Protein AF-A0A963N1E4-F1 (afdb_monomer_lite)

pLDDT: mean 89.94, std 11.68, range [45.81, 98.75]

Sequence (172 aa):
LGLRGRAGVPPLGRPAWCRFIDARVAAHPQPLRGPSFSCAKVRPGSAEAMVCGDAALSALDRKLAATYAAARGKAAHERASMLQAEQRGWIKGRNDCWKSEDRRACVQDAYVRRIAELQARYRLVPGTGPVTYVCDGNPADEVVATYFQTDPPTLIARRGDGQSLMFLQPSG

Structure (mmCIF, N/CA/C/O backbone):
data_AF-A0A963N1E4-F1
#
_entry.id   AF-A0A963N1E4-F1
#
loop_
_atom_site.group_PDB
_atom_site.id
_atom_site.type_symbol
_atom_site.label_atom_id
_atom_site.label_alt_id
_atom_site.label_comp_id
_atom_site.label_asym_id
_atom_site.label_entity_id
_atom_site.label_seq_id
_atom_site.pdbx_PDB_ins_code
_atom_site.Cartn_x
_atom_site.Cartn_y
_atom_site.Cartn_z
_atom_site.occupancy
_atom_site.B_iso_or_equiv
_atom_site.auth_seq_id
_atom_site.auth_comp_id
_atom_site.auth_asym_id
_atom_site.auth_atom_id
_atom_site.pdbx_PDB_model_num
ATOM 1 N N . LEU A 1 1 ? 1.322 -28.988 -19.742 1.00 54.34 1 LEU A N 1
ATOM 2 C CA . LEU A 1 1 ? 0.111 -28.389 -20.359 1.00 54.34 1 LEU A CA 1
ATOM 3 C C . LEU A 1 1 ? -1.083 -29.349 -20.495 1.00 54.34 1 LEU A C 1
ATOM 5 O O . LEU A 1 1 ? -2.182 -28.847 -20.645 1.00 54.34 1 LEU A O 1
ATOM 9 N N . GLY A 1 2 ? -0.940 -30.685 -20.437 1.00 53.41 2 GLY A N 1
ATOM 10 C CA . GLY A 1 2 ? -2.116 -31.581 -20.357 1.00 53.41 2 GLY A CA 1
ATOM 11 C C . GLY A 1 2 ? -3.087 -31.520 -21.553 1.00 53.41 2 GLY A C 1
ATOM 12 O O . GLY A 1 2 ? -4.266 -31.810 -21.400 1.00 53.41 2 GLY A O 1
ATOM 13 N N . LEU A 1 3 ? -2.611 -31.108 -22.737 1.00 63.72 3 LEU A N 1
ATOM 14 C CA . LEU A 1 3 ? -3.448 -30.843 -23.922 1.00 63.72 3 LEU A CA 1
ATOM 15 C C . LEU A 1 3 ? -3.548 -32.024 -24.905 1.00 63.72 3 LEU A C 1
ATOM 17 O O . LEU A 1 3 ? -4.184 -31.887 -25.947 1.00 63.72 3 LEU A O 1
ATOM 21 N N . ARG A 1 4 ? -2.910 -33.168 -24.622 1.00 53.62 4 ARG A N 1
ATOM 22 C CA . ARG A 1 4 ? -2.941 -34.332 -25.525 1.00 53.62 4 ARG A CA 1
ATOM 23 C C . ARG A 1 4 ? -4.364 -34.899 -25.608 1.00 53.62 4 ARG A C 1
ATOM 25 O O . ARG A 1 4 ? -4.991 -35.119 -24.580 1.00 53.62 4 ARG A O 1
ATOM 32 N N . GLY A 1 5 ? -4.852 -35.124 -26.829 1.00 60.47 5 GLY A N 1
ATOM 33 C CA . GLY A 1 5 ? -6.144 -35.774 -27.092 1.00 60.47 5 GLY A CA 1
ATOM 34 C C . GLY A 1 5 ? -7.383 -34.878 -26.981 1.00 60.47 5 GLY A C 1
ATOM 35 O O . GLY A 1 5 ? -8.494 -35.377 -27.120 1.00 60.47 5 GLY A O 1
ATOM 36 N N . ARG A 1 6 ? -7.233 -33.567 -26.748 1.00 65.31 6 ARG A N 1
ATOM 37 C CA . ARG A 1 6 ? -8.377 -32.640 -26.743 1.00 65.31 6 ARG A CA 1
ATOM 38 C C . ARG A 1 6 ? -8.773 -32.258 -28.171 1.00 65.31 6 ARG A C 1
ATOM 40 O O . ARG A 1 6 ? -7.912 -31.959 -28.999 1.00 65.31 6 ARG A O 1
ATOM 47 N N . ALA A 1 7 ? -10.077 -32.225 -28.442 1.00 67.31 7 ALA A N 1
ATOM 48 C CA . ALA A 1 7 ? -10.610 -31.742 -29.711 1.00 67.31 7 ALA A CA 1
ATOM 49 C C . ALA A 1 7 ? -10.106 -30.313 -29.998 1.00 67.31 7 ALA A C 1
ATOM 51 O O . ALA A 1 7 ? -10.097 -29.457 -29.111 1.00 67.31 7 ALA A O 1
ATOM 52 N N . GLY A 1 8 ? -9.638 -30.072 -31.226 1.00 73.62 8 GLY A N 1
ATOM 53 C CA . GLY A 1 8 ? -9.115 -28.770 -31.659 1.00 73.62 8 GLY A CA 1
ATOM 54 C C . GLY A 1 8 ? -7.632 -28.508 -31.363 1.00 73.62 8 GLY A C 1
ATOM 55 O O . GLY A 1 8 ? -7.168 -27.400 -31.619 1.00 73.62 8 GLY A O 1
ATOM 56 N N . VAL A 1 9 ? -6.875 -29.488 -30.852 1.00 80.69 9 VAL A N 1
ATOM 57 C CA . VAL A 1 9 ? -5.420 -29.381 -30.629 1.00 80.69 9 VAL A CA 1
ATOM 58 C C . VAL A 1 9 ? -4.642 -30.003 -31.808 1.00 80.69 9 VAL A C 1
ATOM 60 O O . VAL A 1 9 ? -4.778 -31.204 -32.038 1.00 80.69 9 VAL A O 1
ATOM 63 N N . PRO A 1 10 ? -3.816 -29.242 -32.559 1.00 85.44 10 PRO A N 1
ATOM 64 C CA . PRO A 1 10 ? -3.046 -29.776 -33.686 1.00 85.44 10 PRO A CA 1
ATOM 65 C C . PRO A 1 10 ? -1.974 -30.809 -33.281 1.00 85.44 10 PRO A C 1
ATOM 67 O O . PRO A 1 10 ? -1.521 -30.805 -32.135 1.00 85.44 10 PRO A O 1
ATOM 70 N N . PRO A 1 11 ? -1.493 -31.656 -34.212 1.00 80.62 11 PRO A N 1
ATOM 71 C CA . PRO A 1 11 ? -0.387 -32.579 -33.954 1.00 80.62 11 PRO A CA 1
ATOM 72 C C . PRO A 1 11 ? 0.940 -31.853 -33.681 1.00 80.62 11 PRO A C 1
ATOM 74 O O . PRO A 1 11 ? 1.273 -30.886 -34.369 1.00 80.62 11 PRO A O 1
ATOM 77 N N . LEU A 1 12 ? 1.724 -32.366 -32.725 1.00 77.38 12 LEU A N 1
ATOM 78 C CA . LEU A 1 12 ? 3.071 -31.876 -32.398 1.00 77.38 12 LEU A CA 1
ATOM 79 C C . LEU A 1 12 ? 4.003 -31.910 -33.625 1.00 77.38 12 LEU A C 1
ATOM 81 O O . LEU A 1 12 ? 3.891 -32.788 -34.477 1.00 77.38 12 LEU A O 1
ATOM 85 N N . GLY A 1 13 ? 4.935 -30.954 -33.709 1.00 80.06 13 GLY A N 1
ATOM 86 C CA . GLY A 1 13 ? 5.948 -30.895 -34.776 1.00 80.06 13 GLY A CA 1
ATOM 87 C C . GLY A 1 13 ? 5.448 -30.376 -36.132 1.00 80.06 13 GLY A C 1
ATOM 88 O O . GLY A 1 13 ? 6.204 -30.363 -37.099 1.00 80.06 13 GLY A O 1
ATOM 89 N N . ARG A 1 14 ? 4.188 -29.932 -36.231 1.00 85.88 14 ARG A N 1
ATOM 90 C CA . ARG A 1 14 ? 3.626 -29.305 -37.440 1.00 85.88 14 ARG A CA 1
ATOM 91 C C . ARG A 1 14 ? 3.589 -27.774 -37.310 1.00 85.88 14 ARG A C 1
ATOM 93 O O . ARG A 1 14 ? 3.365 -27.276 -36.210 1.00 85.88 14 ARG A O 1
ATOM 100 N N . PRO A 1 15 ? 3.644 -27.004 -38.414 1.00 88.44 15 PRO A N 1
ATOM 101 C CA . PRO A 1 15 ? 3.469 -25.544 -38.371 1.00 88.44 15 PRO A CA 1
ATOM 102 C C . PRO A 1 15 ? 2.152 -25.086 -37.718 1.00 88.44 15 PRO A C 1
ATOM 104 O O . PRO A 1 15 ? 2.092 -24.036 -37.081 1.00 88.44 15 PRO A O 1
ATOM 107 N N . ALA A 1 16 ? 1.089 -25.892 -37.834 1.00 87.56 16 ALA A N 1
ATOM 108 C CA . ALA A 1 16 ? -0.192 -25.637 -37.174 1.00 87.56 16 ALA A CA 1
ATOM 109 C C . ALA A 1 16 ? -0.097 -25.678 -35.638 1.00 87.56 16 ALA A C 1
ATOM 111 O O . ALA A 1 16 ? -0.824 -24.945 -34.972 1.00 87.56 16 ALA A O 1
ATOM 112 N N . TRP A 1 17 ? 0.809 -26.489 -35.079 1.00 87.44 17 TRP A N 1
ATOM 113 C CA . TRP A 1 17 ? 1.073 -26.523 -33.642 1.00 87.44 17 TRP A CA 1
ATOM 114 C C . TRP A 1 17 ? 1.704 -25.221 -33.152 1.00 87.44 17 TRP A C 1
ATOM 116 O O . TRP A 1 17 ? 1.231 -24.666 -32.164 1.00 87.44 17 TRP A O 1
ATOM 126 N N . CYS A 1 18 ? 2.706 -24.695 -33.864 1.00 88.19 18 CYS A N 1
ATOM 127 C CA . CYS A 1 18 ? 3.337 -23.422 -33.502 1.00 88.19 18 CYS A CA 1
ATOM 128 C C . CYS A 1 18 ? 2.301 -22.293 -33.461 1.00 88.19 18 CYS A C 1
ATOM 130 O O . CYS A 1 18 ? 2.119 -21.677 -32.417 1.00 88.19 18 CYS A O 1
ATOM 132 N N . ARG A 1 19 ? 1.496 -22.141 -34.524 1.00 89.88 19 ARG A N 1
ATOM 133 C CA . ARG A 1 19 ? 0.418 -21.134 -34.571 1.00 89.88 19 ARG A CA 1
ATOM 134 C C . ARG A 1 19 ? -0.602 -21.285 -33.440 1.00 89.88 19 ARG A C 1
ATOM 136 O O . ARG A 1 19 ? -1.102 -20.296 -32.914 1.00 89.88 19 ARG A O 1
ATOM 143 N N . PHE A 1 20 ? -0.929 -22.520 -33.065 1.00 86.62 20 PHE A N 1
ATOM 144 C CA . PHE A 1 20 ? -1.861 -22.811 -31.977 1.00 86.62 20 PHE A CA 1
ATOM 145 C C . PHE A 1 20 ? -1.312 -22.424 -30.594 1.00 86.62 20 PHE A C 1
ATOM 147 O O . PHE A 1 20 ? -2.086 -22.006 -29.725 1.00 86.62 20 PHE A O 1
ATOM 154 N N . ILE A 1 21 ? 0.002 -22.561 -30.388 1.00 85.88 21 ILE A N 1
ATOM 155 C CA . ILE A 1 21 ? 0.696 -22.083 -29.188 1.00 85.88 21 ILE A CA 1
ATOM 156 C C . ILE A 1 21 ? 0.805 -20.558 -29.213 1.00 85.88 21 ILE A C 1
ATOM 158 O O . ILE A 1 21 ? 0.423 -19.930 -28.229 1.00 85.88 21 ILE A O 1
ATOM 162 N N . ASP A 1 22 ? 1.210 -19.961 -30.333 1.00 85.75 22 ASP A N 1
ATOM 163 C CA . ASP A 1 22 ? 1.345 -18.507 -30.481 1.00 85.75 22 ASP A CA 1
ATOM 164 C C . ASP A 1 22 ? 0.021 -17.786 -30.210 1.00 85.75 22 ASP A C 1
ATOM 166 O O . ASP A 1 22 ? -0.020 -16.829 -29.442 1.00 85.75 22 ASP A O 1
ATOM 170 N N . ALA A 1 23 ? -1.092 -18.300 -30.747 1.00 84.69 23 ALA A N 1
ATOM 171 C CA . ALA A 1 23 ? -2.426 -17.765 -30.483 1.00 84.69 23 ALA A CA 1
ATOM 172 C C . ALA A 1 23 ? -2.805 -17.836 -28.994 1.00 84.69 23 ALA A C 1
ATOM 174 O O . ALA A 1 23 ? -3.456 -16.933 -28.475 1.00 84.69 23 ALA A O 1
ATOM 175 N N . ARG A 1 24 ? -2.380 -18.887 -28.278 1.00 82.81 24 ARG A N 1
ATOM 176 C CA . ARG A 1 24 ? -2.612 -19.006 -26.830 1.00 82.81 24 ARG A CA 1
ATOM 177 C C . ARG A 1 24 ? -1.745 -18.050 -26.035 1.00 82.81 24 ARG A C 1
ATOM 179 O O . ARG A 1 24 ? -2.266 -17.420 -25.124 1.00 82.81 24 ARG A O 1
ATOM 186 N N . VAL A 1 25 ? -0.466 -17.929 -26.380 1.00 80.19 25 VAL A N 1
ATOM 187 C CA . VAL A 1 25 ? 0.462 -16.987 -25.740 1.00 80.19 25 VAL A CA 1
ATOM 188 C C . VAL A 1 25 ? -0.002 -15.545 -25.963 1.00 80.19 25 VAL A C 1
ATOM 190 O O . VAL A 1 25 ? -0.003 -14.763 -25.020 1.00 80.19 25 VAL A O 1
ATOM 193 N N . ALA A 1 26 ? -0.473 -15.205 -27.165 1.00 75.25 26 ALA A N 1
ATOM 194 C CA . ALA A 1 26 ? -1.023 -13.889 -27.486 1.00 75.25 26 ALA A CA 1
ATOM 195 C C . ALA A 1 26 ? -2.362 -13.602 -26.783 1.00 75.25 26 ALA A C 1
ATOM 197 O O . ALA A 1 26 ? -2.632 -12.460 -26.421 1.00 75.25 26 ALA A O 1
ATOM 198 N N . ALA A 1 27 ? -3.190 -14.629 -26.563 1.00 69.50 27 ALA A N 1
ATOM 199 C CA . ALA A 1 27 ? -4.447 -14.508 -25.825 1.00 69.50 27 ALA A CA 1
ATOM 200 C C . ALA A 1 27 ? -4.256 -14.390 -24.302 1.00 69.50 27 ALA A C 1
ATOM 202 O O . ALA A 1 27 ? -5.215 -14.087 -23.593 1.00 69.50 27 ALA A O 1
ATOM 203 N N . HIS A 1 28 ? -3.047 -14.628 -23.780 1.00 62.47 28 HIS A N 1
ATOM 204 C CA . HIS A 1 28 ? -2.745 -14.319 -22.386 1.00 62.47 28 HIS A CA 1
ATOM 205 C C . HIS A 1 28 ? -2.445 -12.821 -22.289 1.00 62.47 28 HIS A C 1
ATOM 207 O O . HIS A 1 28 ? -1.506 -12.358 -22.944 1.00 62.47 28 HIS A O 1
ATOM 213 N N . PRO A 1 29 ? -3.207 -12.043 -21.496 1.00 54.97 29 PRO A N 1
ATOM 214 C CA . PRO A 1 29 ? -2.915 -10.633 -21.314 1.00 54.97 29 PRO A CA 1
ATOM 215 C C . PRO A 1 29 ? -1.484 -10.506 -20.808 1.00 54.97 29 PRO A C 1
ATOM 217 O O . PRO A 1 29 ? -1.138 -11.027 -19.745 1.00 54.97 29 PRO A O 1
ATOM 220 N N . GLN A 1 30 ? -0.635 -9.851 -21.600 1.00 55.28 30 GLN A N 1
ATOM 221 C CA . GLN A 1 30 ? 0.715 -9.580 -21.146 1.00 55.28 30 GLN A CA 1
ATOM 222 C C . GLN A 1 30 ? 0.615 -8.720 -19.889 1.00 55.28 30 GLN A C 1
ATOM 224 O O . GLN A 1 30 ? -0.138 -7.739 -19.887 1.00 55.28 30 GLN A O 1
ATOM 229 N N . PRO A 1 31 ? 1.340 -9.067 -18.815 1.00 57.62 31 PRO A N 1
ATOM 230 C CA . PRO A 1 31 ? 1.368 -8.221 -17.640 1.00 57.62 31 PRO A CA 1
ATOM 231 C C . PRO A 1 31 ? 1.787 -6.820 -18.081 1.00 57.62 31 PRO A C 1
ATOM 233 O O . PRO A 1 31 ? 2.742 -6.669 -18.848 1.00 57.62 31 PRO A O 1
ATOM 236 N N . LEU A 1 32 ? 1.051 -5.803 -17.619 1.00 62.44 32 LEU A N 1
ATOM 237 C CA . LEU A 1 32 ? 1.435 -4.404 -17.790 1.00 62.44 32 LEU A CA 1
ATOM 238 C C . LEU A 1 32 ? 2.928 -4.285 -17.460 1.00 62.44 32 LEU A C 1
ATOM 240 O O . LEU A 1 32 ? 3.353 -4.596 -16.344 1.00 62.44 32 LEU A O 1
ATOM 244 N N . ARG A 1 33 ? 3.726 -3.905 -18.462 1.00 74.06 33 ARG A N 1
ATOM 245 C CA . ARG A 1 33 ? 5.193 -4.013 -18.418 1.00 74.06 33 ARG A CA 1
ATOM 246 C C . ARG A 1 33 ? 5.869 -2.950 -17.541 1.00 74.06 33 ARG A C 1
ATOM 248 O O . ARG A 1 33 ? 7.088 -2.890 -17.516 1.00 74.06 33 ARG A O 1
ATOM 255 N N . GLY A 1 34 ? 5.101 -2.130 -16.822 1.00 89.50 34 GLY A N 1
ATOM 256 C CA . GLY A 1 34 ? 5.627 -1.058 -15.980 1.00 89.50 34 GLY A CA 1
ATOM 257 C C . GLY A 1 34 ? 4.667 -0.627 -14.867 1.00 89.50 34 GLY A C 1
ATOM 258 O O . GLY A 1 34 ? 3.566 -1.181 -14.747 1.00 89.50 34 GLY A O 1
ATOM 259 N N . PRO A 1 35 ? 5.084 0.330 -14.030 1.00 96.50 35 PRO A N 1
ATOM 260 C CA . PRO A 1 35 ? 4.296 0.833 -12.913 1.00 96.50 35 PRO A CA 1
ATOM 261 C C . PRO A 1 35 ? 3.084 1.654 -13.383 1.00 96.50 35 PRO A C 1
ATOM 263 O O . PRO A 1 35 ? 2.831 1.816 -14.574 1.00 96.50 35 PRO A O 1
ATOM 266 N N . SER A 1 36 ? 2.308 2.176 -12.437 1.00 96.25 36 SER A N 1
ATOM 267 C CA . SER A 1 36 ? 1.180 3.085 -12.681 1.00 96.25 36 SER A CA 1
ATOM 268 C C . SER A 1 36 ? 1.597 4.485 -13.165 1.00 96.25 36 SER A C 1
ATOM 270 O O . SER A 1 36 ? 0.737 5.293 -13.511 1.00 96.25 36 SER A O 1
ATOM 272 N N . PHE A 1 37 ? 2.901 4.776 -13.216 1.00 94.56 37 PHE A N 1
ATOM 273 C CA . PHE A 1 37 ? 3.475 6.034 -13.693 1.00 94.56 37 PHE A CA 1
ATOM 274 C C . PHE A 1 37 ? 4.395 5.827 -14.910 1.00 94.56 37 PHE A C 1
ATOM 276 O O . PHE A 1 37 ? 4.815 4.716 -15.225 1.00 94.56 37 PHE A O 1
ATOM 283 N N . SER A 1 38 ? 4.727 6.919 -15.608 1.00 94.44 38 SER A N 1
ATOM 284 C CA . SER A 1 38 ? 5.596 6.873 -16.790 1.00 94.44 38 SER A CA 1
ATOM 285 C C . SER A 1 38 ? 7.074 6.727 -16.427 1.00 94.44 38 SER A C 1
ATOM 287 O O . SER A 1 38 ? 7.6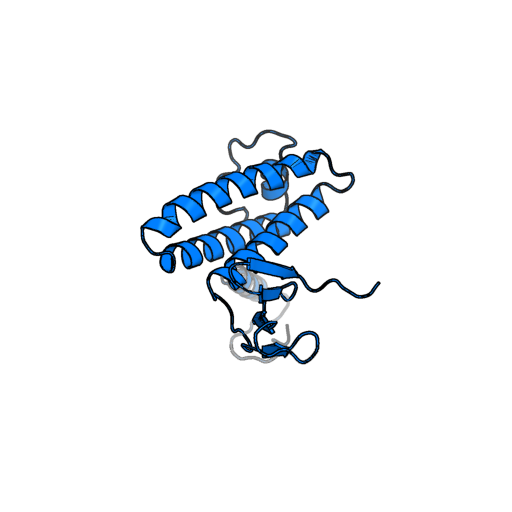37 7.556 -15.713 1.00 94.44 38 SER A O 1
ATOM 289 N N . CYS A 1 39 ? 7.727 5.725 -17.016 1.00 95.19 39 CYS A N 1
ATOM 290 C CA . CYS A 1 39 ? 9.165 5.495 -16.877 1.00 95.19 39 CYS A CA 1
ATOM 291 C C . CYS A 1 39 ? 10.038 6.375 -17.788 1.00 95.19 39 CYS A C 1
ATOM 293 O O . CYS A 1 39 ? 11.259 6.316 -17.699 1.00 95.19 39 CYS A O 1
ATOM 295 N N . ALA A 1 40 ? 9.452 7.204 -18.659 1.00 92.06 40 ALA A N 1
ATOM 296 C CA . ALA A 1 40 ? 10.195 7.905 -19.712 1.00 92.06 40 ALA A CA 1
ATOM 297 C C . ALA A 1 40 ? 11.219 8.941 -19.206 1.00 92.06 40 ALA A C 1
ATOM 299 O O . ALA A 1 40 ? 12.154 9.274 -19.929 1.00 92.06 40 ALA A O 1
ATOM 300 N N . LYS A 1 41 ? 11.034 9.491 -17.997 1.00 89.50 41 LYS A N 1
ATOM 301 C CA . LYS A 1 41 ? 11.870 10.581 -17.450 1.00 89.50 41 LYS A CA 1
ATOM 302 C C . LYS A 1 41 ? 12.241 10.373 -15.978 1.00 89.50 41 LYS A C 1
ATOM 304 O O . LYS A 1 41 ? 12.409 11.337 -15.234 1.00 89.50 41 LYS A O 1
ATOM 309 N N . VAL A 1 42 ? 12.335 9.119 -15.535 1.00 94.62 42 VAL A N 1
ATOM 310 C CA . VAL A 1 42 ? 12.768 8.816 -14.164 1.00 94.62 42 VAL A CA 1
ATOM 311 C C . VAL A 1 42 ? 14.253 9.127 -13.995 1.00 94.62 42 VAL A C 1
ATOM 313 O O . VAL A 1 42 ? 15.066 8.847 -14.875 1.00 94.62 42 VAL A O 1
ATOM 316 N N . ARG A 1 43 ? 14.625 9.713 -12.854 1.00 93.88 43 ARG A N 1
ATOM 317 C CA . ARG A 1 43 ? 16.029 10.012 -12.548 1.00 93.88 43 ARG A CA 1
ATOM 318 C C . ARG A 1 43 ? 16.800 8.695 -12.357 1.00 93.88 43 ARG A C 1
ATOM 320 O O . ARG A 1 43 ? 16.363 7.883 -11.539 1.00 93.88 43 ARG A O 1
ATOM 327 N N . PRO A 1 44 ? 17.946 8.473 -13.024 1.00 92.69 44 PRO A N 1
ATOM 328 C CA . PRO A 1 44 ? 18.773 7.293 -12.781 1.00 92.69 44 PRO A CA 1
ATOM 329 C C . PRO A 1 44 ? 19.139 7.141 -11.298 1.00 92.69 44 PRO A C 1
ATOM 331 O O . PRO A 1 44 ? 19.418 8.128 -10.618 1.00 92.69 44 PRO A O 1
ATOM 334 N N . GLY A 1 45 ? 19.098 5.907 -10.790 1.00 89.94 45 GLY A N 1
ATOM 335 C CA . GLY A 1 45 ? 19.389 5.596 -9.384 1.00 89.94 45 GLY A CA 1
ATOM 336 C C . GLY A 1 45 ? 18.292 5.972 -8.376 1.00 89.94 45 GLY A C 1
ATOM 337 O O . GLY A 1 45 ? 18.474 5.740 -7.184 1.00 89.94 45 GLY A O 1
ATOM 338 N N . SER A 1 46 ? 17.161 6.532 -8.822 1.00 96.12 46 SER A N 1
ATOM 339 C CA . SER A 1 46 ? 15.992 6.782 -7.965 1.00 96.12 46 SER A CA 1
ATOM 340 C C . SER A 1 46 ? 15.210 5.502 -7.645 1.00 96.12 46 SER A C 1
ATOM 342 O O . SER A 1 46 ? 15.326 4.492 -8.346 1.00 96.12 46 SER A O 1
ATOM 344 N N . ALA A 1 47 ? 14.357 5.561 -6.617 1.00 97.12 47 ALA A N 1
ATOM 345 C CA . ALA A 1 47 ? 13.407 4.489 -6.326 1.00 97.12 47 ALA A CA 1
ATOM 346 C C . ALA A 1 47 ? 12.446 4.259 -7.507 1.00 97.12 47 ALA A C 1
ATOM 348 O O . ALA A 1 47 ? 12.124 3.121 -7.828 1.00 97.12 47 ALA A O 1
ATOM 349 N N . GLU A 1 48 ? 12.033 5.314 -8.211 1.00 97.38 48 GLU A N 1
ATOM 350 C CA . GLU A 1 48 ? 11.194 5.221 -9.406 1.00 97.38 48 GLU A CA 1
ATOM 351 C C . GLU A 1 48 ? 11.897 4.483 -10.552 1.00 97.38 48 GLU A C 1
ATOM 353 O O . GLU A 1 48 ? 11.280 3.643 -11.205 1.00 97.38 48 GLU A O 1
ATOM 358 N N . ALA A 1 49 ? 13.192 4.739 -10.773 1.00 96.69 49 ALA A N 1
ATOM 359 C CA . ALA A 1 49 ? 13.979 4.003 -11.763 1.00 96.69 49 ALA A CA 1
ATOM 360 C C . ALA A 1 49 ? 14.090 2.513 -11.412 1.00 96.69 49 ALA A C 1
ATOM 362 O O . ALA A 1 49 ? 13.963 1.666 -12.295 1.00 96.69 49 ALA A O 1
ATOM 363 N N . MET A 1 50 ? 14.256 2.190 -10.126 1.00 96.50 50 MET A N 1
ATOM 364 C CA . MET A 1 50 ? 14.240 0.806 -9.651 1.00 96.50 50 MET A CA 1
ATOM 365 C C . MET A 1 50 ? 12.885 0.139 -9.901 1.00 96.50 50 MET A C 1
ATOM 367 O O . MET A 1 50 ? 12.838 -0.960 -10.441 1.00 96.50 50 MET A O 1
ATOM 371 N N . VAL A 1 51 ? 11.785 0.820 -9.573 1.00 97.62 51 VAL A N 1
ATOM 372 C CA . VAL A 1 51 ? 10.425 0.316 -9.810 1.00 97.62 51 VAL A CA 1
ATOM 373 C C . VAL A 1 51 ? 10.189 0.060 -11.302 1.00 97.62 51 VAL A C 1
ATOM 375 O O . VAL A 1 51 ? 9.629 -0.972 -11.657 1.00 97.62 51 VAL A O 1
ATOM 378 N N . CYS A 1 52 ? 10.655 0.953 -12.178 1.00 96.44 52 CYS A N 1
ATOM 379 C CA . CYS A 1 52 ? 10.573 0.791 -13.631 1.00 96.44 52 CYS A CA 1
ATOM 380 C C . CYS A 1 52 ? 11.364 -0.408 -14.171 1.00 96.44 52 CYS A C 1
ATOM 382 O O . CYS A 1 52 ? 10.936 -1.027 -15.142 1.00 96.44 52 CYS A O 1
ATOM 384 N N . GLY A 1 53 ? 12.511 -0.728 -13.567 1.00 95.00 53 GLY A N 1
ATOM 385 C CA . GLY A 1 53 ? 13.363 -1.851 -13.973 1.00 95.00 53 GLY A CA 1
ATOM 386 C C . GLY A 1 53 ? 12.944 -3.206 -13.397 1.00 95.00 53 GLY A C 1
ATOM 387 O O . GLY A 1 53 ? 13.566 -4.219 -13.709 1.00 95.00 53 GLY A O 1
ATOM 388 N N . ASP A 1 54 ? 11.914 -3.239 -12.553 1.00 96.31 54 ASP A N 1
ATOM 389 C CA . ASP A 1 54 ? 11.567 -4.395 -11.738 1.00 96.31 54 ASP A CA 1
ATOM 390 C C . ASP A 1 54 ? 10.086 -4.752 -11.859 1.00 96.31 54 ASP A C 1
ATOM 392 O O . ASP A 1 54 ? 9.202 -4.017 -11.412 1.00 96.31 54 ASP A O 1
ATOM 396 N N . ALA A 1 55 ? 9.805 -5.923 -12.432 1.00 95.69 55 ALA A N 1
ATOM 397 C CA . ALA A 1 55 ? 8.438 -6.375 -12.667 1.00 95.69 55 ALA A CA 1
ATOM 398 C C . ALA A 1 55 ? 7.627 -6.567 -11.371 1.00 95.69 55 ALA A C 1
ATOM 400 O O . ALA A 1 55 ? 6.423 -6.291 -11.363 1.00 95.69 55 ALA A O 1
ATOM 401 N N . ALA A 1 56 ? 8.262 -7.009 -10.281 1.00 96.38 56 ALA A N 1
ATOM 402 C CA . ALA A 1 56 ? 7.596 -7.230 -9.001 1.00 96.38 56 ALA A CA 1
ATOM 403 C C . ALA A 1 56 ? 7.269 -5.896 -8.316 1.00 96.38 56 ALA A C 1
ATOM 405 O O . ALA A 1 56 ? 6.131 -5.679 -7.894 1.00 96.38 56 ALA A O 1
ATOM 406 N N . LEU A 1 57 ? 8.223 -4.960 -8.284 1.00 97.94 57 LEU A N 1
ATOM 407 C CA . LEU A 1 57 ? 7.982 -3.616 -7.743 1.00 97.94 57 LEU A CA 1
ATOM 408 C C . LEU A 1 57 ? 6.977 -2.829 -8.593 1.00 97.94 57 LEU A C 1
ATOM 410 O O . LEU A 1 57 ? 6.112 -2.148 -8.048 1.00 97.94 57 LEU A O 1
ATOM 414 N N . SER A 1 58 ? 7.024 -2.969 -9.920 1.00 98.00 58 SER A N 1
ATOM 415 C CA . SER A 1 58 ? 6.012 -2.414 -10.825 1.00 98.00 58 SER A CA 1
ATOM 416 C C . SER A 1 58 ? 4.611 -2.955 -10.529 1.00 98.00 58 SER A C 1
ATOM 418 O O . SER A 1 58 ? 3.633 -2.207 -10.560 1.00 98.00 58 SER A O 1
ATOM 420 N N . ALA A 1 59 ? 4.486 -4.251 -10.226 1.00 97.12 59 ALA A N 1
ATOM 421 C CA . ALA A 1 59 ? 3.206 -4.843 -9.849 1.00 97.12 59 ALA A CA 1
ATOM 422 C C . ALA A 1 59 ? 2.691 -4.304 -8.506 1.00 97.12 59 ALA A C 1
ATOM 424 O O . ALA A 1 59 ? 1.500 -4.001 -8.391 1.00 97.12 59 ALA A O 1
ATOM 425 N N . LEU A 1 60 ? 3.578 -4.131 -7.522 1.00 98.44 60 LEU A N 1
ATOM 426 C CA . LEU A 1 60 ? 3.249 -3.507 -6.240 1.00 98.44 60 LEU A CA 1
ATOM 427 C C . LEU A 1 60 ? 2.804 -2.053 -6.405 1.00 98.44 60 LEU A C 1
ATOM 429 O O . LEU A 1 60 ? 1.808 -1.657 -5.803 1.00 98.44 60 LEU A O 1
ATOM 433 N N . ASP A 1 61 ? 3.467 -1.283 -7.265 1.00 98.56 61 ASP A N 1
ATOM 434 C CA . ASP A 1 61 ? 3.072 0.094 -7.563 1.00 98.56 61 ASP A CA 1
ATOM 435 C C . ASP A 1 61 ? 1.654 0.167 -8.147 1.00 98.56 61 ASP A C 1
ATOM 437 O O . ASP A 1 61 ? 0.808 0.909 -7.644 1.00 98.56 61 ASP A O 1
ATOM 441 N N . ARG A 1 62 ? 1.331 -0.689 -9.125 1.00 98.19 62 ARG A N 1
ATOM 442 C CA . ARG A 1 62 ? -0.036 -0.775 -9.668 1.00 98.19 62 ARG A CA 1
ATOM 443 C C . ARG A 1 62 ? -1.058 -1.203 -8.615 1.00 98.19 62 ARG A C 1
ATOM 445 O O . ARG A 1 62 ? -2.157 -0.648 -8.570 1.00 98.19 62 ARG A O 1
ATOM 452 N N . LYS A 1 63 ? -0.710 -2.168 -7.755 1.00 98.25 63 LYS A N 1
ATOM 453 C CA . LYS A 1 63 ? -1.577 -2.605 -6.648 1.00 98.25 63 LYS A CA 1
ATOM 454 C C . LYS A 1 63 ? -1.836 -1.457 -5.673 1.00 98.25 63 LYS A C 1
ATOM 456 O O . LYS A 1 63 ? -2.978 -1.261 -5.253 1.00 98.25 63 LYS A O 1
ATOM 461 N N . LEU A 1 64 ? -0.812 -0.671 -5.345 1.00 98.69 64 LEU A N 1
ATOM 462 C CA . LEU A 1 64 ? -0.958 0.504 -4.495 1.00 98.69 64 LEU A CA 1
ATOM 463 C C . LEU A 1 64 ? -1.825 1.575 -5.159 1.00 98.69 64 LEU A C 1
ATOM 465 O O . LEU A 1 64 ? -2.701 2.116 -4.491 1.00 98.69 64 LEU A O 1
ATOM 469 N N . ALA A 1 65 ? -1.651 1.843 -6.454 1.00 98.38 65 ALA A N 1
ATOM 470 C CA . ALA A 1 65 ? -2.485 2.799 -7.181 1.00 98.38 65 ALA A CA 1
ATOM 471 C C . ALA A 1 65 ? -3.976 2.417 -7.131 1.00 98.38 65 ALA A C 1
ATOM 473 O O . ALA A 1 65 ? -4.819 3.251 -6.795 1.00 98.38 65 ALA A O 1
ATOM 474 N N . ALA A 1 66 ? -4.300 1.141 -7.370 1.00 98.06 66 ALA A N 1
ATOM 475 C CA . ALA A 1 66 ? -5.668 0.630 -7.257 1.00 98.06 66 ALA A CA 1
ATOM 476 C C . ALA A 1 66 ? -6.211 0.723 -5.816 1.00 98.06 66 ALA A C 1
ATOM 478 O O . ALA A 1 66 ? -7.332 1.182 -5.596 1.00 98.06 66 ALA A O 1
ATOM 479 N N . THR A 1 67 ? -5.397 0.347 -4.824 1.00 98.31 67 THR A N 1
ATOM 480 C CA . THR A 1 67 ? -5.763 0.422 -3.397 1.00 98.31 67 THR A CA 1
ATOM 481 C C . THR A 1 67 ? -6.021 1.866 -2.962 1.00 98.31 67 THR A C 1
ATOM 483 O O . THR A 1 67 ? -6.996 2.149 -2.268 1.00 98.31 67 THR A O 1
ATOM 486 N N . TYR A 1 68 ? -5.182 2.800 -3.408 1.00 97.75 68 TYR A N 1
ATOM 487 C CA . TYR A 1 68 ? -5.318 4.224 -3.131 1.00 97.75 68 TYR A CA 1
ATOM 488 C C . TYR A 1 68 ? -6.583 4.815 -3.767 1.00 97.75 68 TYR A C 1
ATOM 490 O O . TYR A 1 68 ? -7.291 5.584 -3.117 1.00 97.75 68 TYR A O 1
ATOM 498 N N . ALA A 1 69 ? -6.919 4.421 -4.999 1.00 96.44 69 ALA A N 1
ATOM 499 C CA . ALA A 1 69 ? -8.169 4.821 -5.643 1.00 96.44 69 ALA A CA 1
ATOM 500 C C . ALA A 1 69 ? -9.401 4.333 -4.857 1.00 96.44 69 ALA A C 1
ATOM 502 O O . ALA A 1 69 ? -10.314 5.117 -4.597 1.00 96.44 69 ALA A O 1
ATOM 503 N N . ALA A 1 70 ? -9.395 3.077 -4.397 1.00 96.44 70 ALA A N 1
ATOM 504 C CA . ALA A 1 70 ? -10.465 2.534 -3.560 1.00 96.44 70 ALA A CA 1
ATOM 505 C C . ALA A 1 70 ? -10.571 3.252 -2.200 1.00 96.44 70 ALA A C 1
ATOM 507 O O . ALA A 1 70 ? -11.673 3.568 -1.749 1.00 96.44 70 ALA A O 1
ATOM 508 N N . ALA A 1 71 ? -9.435 3.573 -1.568 1.00 95.81 71 ALA A N 1
ATOM 509 C CA . ALA A 1 71 ? -9.396 4.354 -0.331 1.00 95.81 71 ALA A CA 1
ATOM 510 C C . ALA A 1 71 ? -9.987 5.760 -0.524 1.00 95.81 71 ALA A C 1
ATOM 512 O O . ALA A 1 71 ? -10.811 6.194 0.280 1.00 95.81 71 ALA A O 1
ATOM 513 N N . ARG A 1 72 ? -9.646 6.447 -1.626 1.00 94.00 72 ARG A N 1
ATOM 514 C CA . ARG A 1 72 ? -10.239 7.748 -1.979 1.00 94.00 72 ARG A CA 1
ATOM 515 C C . ARG A 1 72 ? -11.750 7.668 -2.168 1.00 94.00 72 ARG A C 1
ATOM 517 O O . ARG A 1 72 ? -12.440 8.559 -1.695 1.00 94.00 72 ARG A O 1
ATOM 524 N N . GLY A 1 73 ? -12.258 6.608 -2.799 1.00 92.25 73 GLY A N 1
ATOM 525 C CA . GLY A 1 73 ? -13.701 6.402 -2.977 1.00 92.25 73 GLY A CA 1
ATOM 526 C C . GLY A 1 73 ? -14.474 6.239 -1.661 1.00 92.25 73 GLY A C 1
ATOM 527 O O . GLY A 1 73 ? -15.663 6.533 -1.613 1.00 92.25 73 GLY A O 1
ATOM 528 N N . LYS A 1 74 ? -13.803 5.811 -0.584 1.00 91.00 74 LYS A N 1
ATOM 529 C CA . LYS A 1 74 ? -14.382 5.716 0.767 1.00 91.00 74 LYS A CA 1
ATOM 530 C C . LYS A 1 74 ? -14.125 6.939 1.648 1.00 91.00 74 LYS A C 1
ATOM 532 O O . LYS A 1 74 ? -14.744 7.066 2.704 1.00 91.00 74 LYS A O 1
ATOM 537 N N . ALA A 1 75 ? -13.189 7.807 1.276 1.00 85.12 75 ALA A N 1
ATOM 538 C CA . ALA A 1 75 ? -12.861 8.988 2.058 1.00 85.12 75 ALA A CA 1
ATOM 539 C C . ALA A 1 75 ? -13.942 10.062 1.857 1.00 85.12 75 ALA A C 1
ATOM 541 O O . ALA A 1 75 ? -14.114 10.572 0.753 1.00 85.12 75 ALA A O 1
ATOM 542 N N . ALA A 1 76 ? -14.644 10.440 2.930 1.00 78.75 76 ALA A N 1
ATOM 543 C CA . ALA A 1 76 ? -15.480 11.643 2.929 1.00 78.75 76 ALA A CA 1
ATOM 544 C C . ALA A 1 76 ? -14.638 12.892 2.590 1.00 78.75 76 ALA A C 1
ATOM 546 O O . ALA A 1 76 ? -13.415 12.880 2.751 1.00 78.75 76 ALA A O 1
ATOM 547 N N . HIS A 1 77 ? -15.287 13.973 2.146 1.00 67.12 77 HIS A N 1
ATOM 548 C CA . HIS A 1 77 ? -14.638 15.133 1.515 1.00 67.12 77 HIS A CA 1
ATOM 549 C C . HIS A 1 77 ? -13.443 15.709 2.310 1.00 67.12 77 HIS A C 1
ATOM 551 O O . HIS A 1 77 ? -12.394 15.983 1.729 1.00 67.12 77 HIS A O 1
ATOM 557 N N . GLU A 1 78 ? -13.543 15.806 3.640 1.00 61.09 78 GLU A N 1
ATOM 558 C CA . GLU A 1 78 ? -12.454 16.295 4.507 1.00 61.09 78 GLU A CA 1
ATOM 559 C C . GLU A 1 78 ? -11.288 15.305 4.656 1.00 61.09 78 GLU A C 1
ATOM 561 O O . GLU A 1 78 ? -10.132 15.699 4.786 1.00 61.09 78 GLU A O 1
ATOM 566 N N . ARG A 1 79 ? -11.556 13.997 4.581 1.00 78.38 79 ARG A N 1
ATOM 567 C CA . ARG A 1 79 ? -10.522 12.956 4.699 1.00 78.38 79 ARG A CA 1
ATOM 568 C C . ARG A 1 79 ? -9.761 12.734 3.392 1.00 78.38 79 ARG A C 1
ATOM 570 O O . ARG A 1 79 ? -8.653 12.202 3.416 1.00 78.38 79 ARG A O 1
ATOM 577 N N . ALA A 1 80 ? -10.314 13.158 2.255 1.00 83.31 80 ALA A N 1
ATOM 578 C CA . ALA A 1 80 ? -9.678 12.997 0.949 1.00 83.31 80 ALA A CA 1
ATOM 579 C C . ALA A 1 80 ? -8.410 13.860 0.790 1.00 83.31 80 ALA A C 1
ATOM 581 O O . ALA A 1 80 ? -7.411 13.392 0.235 1.00 83.31 80 ALA A O 1
ATOM 582 N N . SER A 1 81 ? -8.422 15.097 1.303 1.00 88.38 81 SER A N 1
ATOM 583 C CA . SER A 1 81 ? -7.261 16.000 1.269 1.00 88.38 81 SER A CA 1
ATOM 584 C C . SER A 1 81 ? -6.121 15.480 2.152 1.00 88.38 81 SER A C 1
ATOM 586 O O . SER A 1 81 ? -4.966 15.436 1.715 1.00 88.38 81 SER A O 1
ATOM 588 N N . MET A 1 82 ? -6.460 14.997 3.350 1.00 91.62 82 MET A N 1
ATOM 589 C CA . MET A 1 82 ? -5.528 14.364 4.281 1.00 91.62 82 MET A CA 1
ATOM 590 C C . MET A 1 82 ? -4.901 13.104 3.673 1.00 91.62 82 MET A C 1
ATOM 592 O O . MET A 1 82 ? -3.678 13.006 3.612 1.00 91.62 82 MET A O 1
ATOM 596 N N . LEU A 1 83 ? -5.705 12.204 3.096 1.00 94.75 83 LEU A N 1
ATOM 597 C CA . LEU A 1 83 ? -5.211 11.006 2.408 1.00 94.75 83 LEU A CA 1
ATOM 598 C C . LEU A 1 83 ? -4.238 11.348 1.266 1.00 94.75 83 LEU A C 1
ATOM 600 O O . LEU A 1 83 ? -3.245 10.653 1.044 1.00 94.75 83 LEU A O 1
ATOM 604 N N . GLN A 1 84 ? -4.493 12.424 0.520 1.00 94.06 84 GLN A N 1
ATOM 605 C CA . GLN A 1 84 ? -3.568 12.884 -0.514 1.00 94.06 84 GLN A CA 1
ATOM 606 C C . GLN A 1 84 ? -2.256 13.417 0.073 1.00 94.06 84 GLN A C 1
ATOM 608 O O . GLN A 1 84 ? -1.190 13.138 -0.478 1.00 94.06 84 GLN A O 1
ATOM 613 N N . ALA A 1 85 ? -2.311 14.161 1.179 1.00 95.31 85 ALA A N 1
ATOM 614 C CA . ALA A 1 85 ? -1.117 14.630 1.875 1.00 95.31 85 ALA A CA 1
ATOM 615 C C . ALA A 1 85 ? -0.280 13.466 2.424 1.00 95.31 85 ALA A C 1
ATOM 617 O O . ALA A 1 85 ? 0.924 13.414 2.165 1.00 95.31 85 ALA A O 1
ATOM 618 N N . GLU A 1 86 ? -0.920 12.497 3.076 1.00 96.00 86 GLU A N 1
ATOM 619 C CA . GLU A 1 86 ? -0.286 11.269 3.559 1.00 96.00 86 GLU A CA 1
ATOM 620 C C . GLU A 1 86 ? 0.364 10.484 2.419 1.00 96.00 86 GLU A C 1
ATOM 622 O O . GLU A 1 86 ? 1.497 10.032 2.550 1.00 96.00 86 GLU A O 1
ATOM 627 N N . GLN A 1 87 ? -0.310 10.361 1.270 1.00 97.69 87 GLN A N 1
ATOM 628 C CA . GLN A 1 87 ? 0.248 9.646 0.123 1.00 97.69 87 GLN A CA 1
ATOM 629 C C . GLN A 1 87 ? 1.500 10.333 -0.432 1.00 97.69 87 GLN A C 1
ATOM 631 O O . GLN A 1 87 ? 2.469 9.655 -0.768 1.00 97.69 87 GLN A O 1
ATOM 636 N N . ARG A 1 88 ? 1.524 11.673 -0.484 1.00 97.50 88 ARG A N 1
ATOM 637 C CA . ARG A 1 88 ? 2.741 12.421 -0.846 1.00 97.50 88 ARG A CA 1
ATOM 638 C C . ARG A 1 88 ? 3.858 12.207 0.175 1.00 97.50 88 ARG A C 1
ATOM 640 O O . ARG A 1 88 ? 5.011 12.062 -0.219 1.00 97.50 88 ARG A O 1
ATOM 647 N N . GLY A 1 89 ? 3.522 12.193 1.466 1.00 98.00 89 GLY A N 1
ATOM 648 C CA . GLY A 1 89 ? 4.467 11.888 2.543 1.00 98.00 89 GLY A CA 1
ATOM 649 C C . GLY A 1 89 ? 5.064 10.489 2.400 1.00 98.00 89 GLY A C 1
ATOM 650 O O . GLY A 1 89 ? 6.281 10.332 2.440 1.00 98.00 89 GLY A O 1
ATOM 651 N N . TRP A 1 90 ? 4.225 9.493 2.118 1.00 98.31 90 TRP A N 1
ATOM 652 C CA . TRP A 1 90 ? 4.662 8.122 1.877 1.00 98.31 90 TRP A CA 1
ATOM 653 C C . TRP A 1 90 ? 5.619 8.010 0.678 1.00 98.31 90 TRP A C 1
ATOM 655 O O . TRP A 1 90 ? 6.643 7.343 0.795 1.00 98.31 90 TRP A O 1
ATOM 665 N N . ILE A 1 91 ? 5.356 8.703 -0.442 1.00 98.06 91 ILE A N 1
ATOM 666 C CA . ILE A 1 91 ? 6.269 8.704 -1.606 1.00 98.06 91 ILE A CA 1
ATOM 667 C C . ILE A 1 91 ? 7.663 9.199 -1.201 1.00 98.06 91 ILE A C 1
ATOM 669 O O . ILE A 1 91 ? 8.665 8.599 -1.589 1.00 98.06 91 ILE A O 1
ATOM 673 N N . LYS A 1 92 ? 7.740 10.264 -0.390 1.00 97.00 92 LYS A N 1
ATOM 674 C CA . LYS A 1 92 ? 9.021 10.765 0.133 1.00 97.00 92 LYS A CA 1
ATOM 675 C C . LYS A 1 92 ? 9.723 9.710 0.993 1.00 97.00 92 LYS A C 1
ATOM 677 O O . LYS A 1 92 ? 10.904 9.465 0.781 1.00 97.00 92 LYS A O 1
ATOM 682 N N . GLY A 1 93 ? 8.985 9.046 1.885 1.00 97.62 93 GLY A N 1
ATOM 683 C CA . GLY A 1 93 ? 9.512 7.966 2.724 1.00 97.62 93 GLY A CA 1
ATOM 684 C C . GLY A 1 93 ? 10.033 6.768 1.922 1.00 97.62 93 GLY A C 1
ATOM 685 O O . GLY A 1 93 ? 11.133 6.294 2.177 1.00 97.62 93 GLY A O 1
ATOM 686 N N . ARG A 1 94 ? 9.308 6.320 0.887 1.00 98.12 94 ARG A N 1
ATOM 687 C CA . ARG A 1 94 ? 9.799 5.289 -0.049 1.00 98.12 94 ARG A CA 1
ATOM 688 C C . ARG A 1 94 ? 11.088 5.740 -0.735 1.00 98.12 94 ARG A C 1
ATOM 690 O O . ARG A 1 94 ? 12.010 4.950 -0.911 1.00 98.12 94 ARG A O 1
ATOM 697 N N . ASN A 1 95 ? 11.159 7.006 -1.141 1.00 97.19 95 ASN A N 1
ATOM 698 C CA . ASN A 1 95 ? 12.329 7.524 -1.839 1.00 97.19 95 ASN A CA 1
ATOM 699 C C . ASN A 1 95 ? 13.566 7.578 -0.935 1.00 97.19 95 ASN A C 1
ATOM 701 O O . ASN A 1 95 ? 14.664 7.431 -1.459 1.00 97.19 95 ASN A O 1
ATOM 705 N N . ASP A 1 96 ? 13.412 7.676 0.390 1.00 97.31 96 ASP A N 1
ATOM 706 C CA . ASP A 1 96 ? 14.508 7.583 1.366 1.00 97.31 96 ASP A CA 1
ATOM 707 C C . ASP A 1 96 ? 15.174 6.197 1.445 1.00 97.31 96 ASP A C 1
ATOM 709 O O . ASP A 1 96 ? 16.251 6.077 2.032 1.00 97.31 96 ASP A O 1
ATOM 713 N N . CYS A 1 97 ? 14.627 5.170 0.781 1.00 97.62 97 CYS A N 1
ATOM 714 C CA . CYS A 1 97 ? 15.254 3.849 0.681 1.00 97.62 97 CYS A CA 1
ATOM 715 C C . CYS A 1 97 ? 16.651 3.856 0.049 1.00 97.62 97 CYS A C 1
ATOM 717 O O . CYS A 1 97 ? 17.372 2.873 0.188 1.00 97.62 97 CYS A O 1
ATOM 719 N N . TRP A 1 98 ? 17.086 4.950 -0.591 1.00 94.88 98 TRP A N 1
ATOM 720 C CA . TRP A 1 98 ? 18.477 5.107 -1.035 1.00 94.88 98 TRP A CA 1
ATOM 721 C C . TRP A 1 98 ? 19.498 4.986 0.113 1.00 94.88 98 TRP A C 1
ATOM 723 O O . TRP A 1 98 ? 20.645 4.616 -0.145 1.00 94.88 98 TRP A O 1
ATOM 733 N N . LYS A 1 99 ? 19.071 5.276 1.352 1.00 95.69 99 LYS A N 1
ATOM 734 C CA . LYS A 1 99 ? 19.866 5.184 2.588 1.00 95.69 99 LYS A CA 1
ATOM 735 C C . LYS A 1 99 ? 20.002 3.754 3.121 1.00 95.69 99 LYS A C 1
ATOM 737 O O . LYS A 1 99 ? 20.823 3.524 3.998 1.00 95.69 99 LYS A O 1
ATOM 742 N N . SER A 1 100 ? 19.180 2.818 2.644 1.00 96.88 100 SER A N 1
ATOM 743 C CA . SER A 1 100 ? 19.215 1.420 3.080 1.00 96.88 100 SER A CA 1
ATOM 744 C C . SER A 1 100 ? 20.350 0.655 2.395 1.00 96.88 100 SER A C 1
ATOM 746 O O . SER A 1 100 ? 20.673 0.932 1.236 1.00 96.88 100 SER A O 1
ATOM 748 N N . GLU A 1 101 ? 20.915 -0.329 3.098 1.00 96.31 101 GLU A N 1
ATOM 749 C CA . GLU A 1 101 ? 21.859 -1.299 2.531 1.00 96.31 101 GLU A CA 1
ATOM 750 C C . GLU A 1 101 ? 21.182 -2.144 1.442 1.00 96.31 101 GLU A C 1
ATOM 752 O O . GLU A 1 101 ? 21.685 -2.223 0.320 1.00 96.31 101 GLU A O 1
ATOM 757 N N . ASP A 1 102 ? 19.982 -2.673 1.723 1.00 97.44 102 ASP A N 1
ATOM 758 C CA . ASP A 1 102 ? 19.126 -3.324 0.728 1.00 97.44 102 ASP A CA 1
ATOM 759 C C . ASP A 1 102 ? 18.006 -2.382 0.267 1.00 97.44 102 ASP A C 1
ATOM 761 O O . ASP A 1 102 ? 16.863 -2.383 0.738 1.00 97.44 102 ASP A O 1
ATOM 765 N N . ARG A 1 103 ? 18.353 -1.561 -0.724 1.00 97.44 103 ARG A N 1
ATOM 766 C CA . ARG A 1 103 ? 17.435 -0.588 -1.328 1.00 97.44 103 ARG A CA 1
ATOM 767 C C . ARG A 1 103 ? 16.206 -1.249 -1.953 1.00 97.44 103 ARG A C 1
ATOM 769 O O . ARG A 1 103 ? 15.123 -0.668 -1.903 1.00 97.44 103 ARG A O 1
ATOM 776 N N . ARG A 1 104 ? 16.358 -2.436 -2.553 1.00 97.31 104 ARG A N 1
ATOM 777 C CA . ARG A 1 104 ? 15.259 -3.150 -3.220 1.00 97.31 104 ARG A CA 1
ATOM 778 C C . ARG A 1 104 ? 14.263 -3.654 -2.186 1.00 97.31 104 ARG A C 1
ATOM 780 O O . ARG A 1 104 ? 13.069 -3.391 -2.339 1.00 97.31 104 ARG A O 1
ATOM 787 N N . ALA A 1 105 ? 14.744 -4.331 -1.144 1.00 97.94 105 ALA A N 1
ATOM 788 C CA . ALA A 1 105 ? 13.900 -4.806 -0.054 1.00 97.94 105 ALA A CA 1
ATOM 789 C C . ALA A 1 105 ? 13.197 -3.640 0.651 1.00 97.94 105 ALA A C 1
ATOM 791 O O . ALA A 1 105 ? 11.987 -3.694 0.853 1.00 97.94 105 ALA A O 1
ATOM 792 N N . CYS A 1 106 ? 13.902 -2.532 0.906 1.00 98.38 106 CYS A N 1
ATOM 793 C CA . CYS A 1 106 ? 13.293 -1.332 1.481 1.00 98.38 106 CYS A CA 1
ATOM 794 C C . CYS A 1 106 ? 12.127 -0.798 0.630 1.00 98.38 106 CYS A C 1
ATOM 796 O O . CYS A 1 106 ? 11.050 -0.509 1.156 1.00 98.38 106 CYS A O 1
ATOM 798 N N . VAL A 1 107 ? 12.306 -0.689 -0.695 1.00 98.44 107 VAL A N 1
ATOM 799 C CA . VAL A 1 107 ? 11.238 -0.218 -1.594 1.00 98.44 107 VAL A CA 1
ATOM 800 C C . VAL A 1 107 ? 10.068 -1.202 -1.612 1.00 98.44 107 VAL A C 1
ATOM 802 O O . VAL A 1 107 ? 8.915 -0.771 -1.552 1.00 98.44 107 VAL A O 1
ATOM 805 N N . GLN A 1 108 ? 10.344 -2.507 -1.661 1.00 98.50 108 GLN A N 1
ATOM 806 C CA . GLN A 1 108 ? 9.321 -3.552 -1.598 1.00 98.50 108 GLN A CA 1
ATOM 807 C C . GLN A 1 108 ? 8.481 -3.437 -0.319 1.00 98.50 108 GLN A C 1
ATOM 809 O O . GLN A 1 108 ? 7.253 -3.351 -0.395 1.00 98.50 108 GLN A O 1
ATOM 814 N N . ASP A 1 109 ? 9.133 -3.357 0.839 1.00 97.88 109 ASP A N 1
ATOM 815 C CA . ASP A 1 109 ? 8.481 -3.241 2.142 1.00 97.88 109 ASP A CA 1
ATOM 816 C C . ASP A 1 109 ? 7.659 -1.958 2.260 1.00 97.88 109 ASP A C 1
ATOM 818 O O . ASP A 1 109 ? 6.544 -1.979 2.791 1.00 97.88 109 ASP A O 1
ATOM 822 N N . ALA A 1 110 ? 8.161 -0.845 1.717 1.00 98.50 110 ALA A N 1
ATOM 823 C CA . ALA A 1 110 ? 7.436 0.419 1.693 1.00 98.50 110 ALA A CA 1
ATOM 824 C C . ALA A 1 110 ? 6.104 0.304 0.932 1.00 98.50 110 ALA A C 1
ATOM 826 O O . ALA A 1 110 ? 5.096 0.859 1.382 1.00 98.50 110 ALA A O 1
ATOM 827 N N . TYR A 1 111 ? 6.068 -0.427 -0.190 1.00 98.69 111 TYR A N 1
ATOM 828 C CA . TYR A 1 111 ? 4.821 -0.707 -0.909 1.00 98.69 111 TYR A CA 1
ATOM 829 C C . TYR A 1 111 ? 3.906 -1.643 -0.127 1.00 98.69 111 TYR A C 1
ATOM 831 O O . TYR A 1 111 ? 2.731 -1.325 0.058 1.00 98.69 111 TYR A O 1
ATOM 839 N N . VAL A 1 112 ? 4.432 -2.784 0.322 1.00 98.44 112 VAL A N 1
ATOM 840 C CA . VAL A 1 112 ? 3.655 -3.822 1.014 1.00 98.44 112 VAL A CA 1
ATOM 841 C C . VAL A 1 112 ? 2.962 -3.239 2.246 1.00 98.44 112 VAL A C 1
ATOM 843 O O . VAL A 1 112 ? 1.739 -3.333 2.375 1.00 98.44 112 VAL A O 1
ATOM 846 N N . ARG A 1 113 ? 3.708 -2.524 3.096 1.00 98.12 113 ARG A N 1
ATOM 847 C CA . ARG A 1 113 ? 3.165 -1.902 4.311 1.00 98.12 113 ARG A CA 1
ATOM 848 C C . ARG A 1 113 ? 2.113 -0.845 4.002 1.00 98.12 113 ARG A C 1
ATOM 850 O O . ARG A 1 113 ? 1.092 -0.796 4.683 1.00 98.12 113 ARG A O 1
ATOM 857 N N . ARG A 1 114 ? 2.311 -0.025 2.965 1.00 98.62 114 ARG A N 1
ATOM 858 C CA . ARG A 1 114 ? 1.339 1.015 2.594 1.00 98.62 114 ARG A CA 1
ATOM 859 C C . ARG A 1 114 ? 0.051 0.439 2.025 1.00 98.62 114 ARG A C 1
ATOM 861 O O . ARG A 1 114 ? -1.024 0.955 2.316 1.00 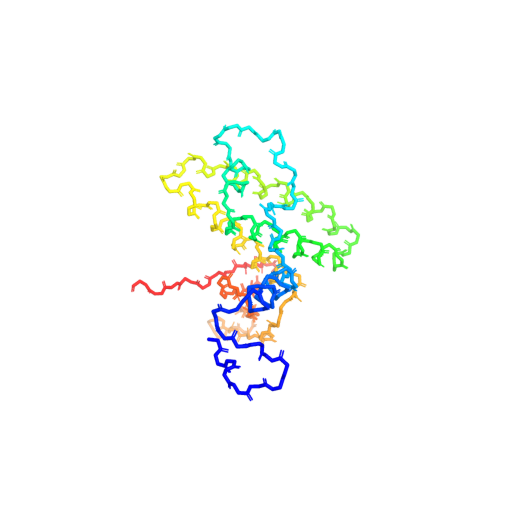98.62 114 ARG A O 1
ATOM 868 N N . ILE A 1 115 ? 0.148 -0.626 1.233 1.00 98.75 115 ILE A N 1
ATOM 869 C CA . ILE A 1 115 ? -1.020 -1.342 0.715 1.00 98.75 115 ILE A CA 1
ATOM 870 C C . ILE A 1 115 ? -1.838 -1.897 1.884 1.00 98.75 115 ILE A C 1
ATOM 872 O O . ILE A 1 115 ? -3.027 -1.596 1.978 1.00 98.75 115 ILE A O 1
ATOM 876 N N . ALA A 1 116 ? -1.199 -2.630 2.800 1.00 98.50 116 ALA A N 1
ATOM 877 C CA . ALA A 1 116 ? -1.859 -3.187 3.977 1.00 98.50 116 ALA A CA 1
ATOM 878 C C . ALA A 1 116 ? -2.450 -2.091 4.887 1.00 98.50 116 ALA A C 1
ATOM 880 O O . ALA A 1 116 ? -3.597 -2.194 5.317 1.00 98.50 116 ALA A O 1
ATOM 881 N N . GLU A 1 117 ? -1.731 -0.986 5.102 1.00 98.12 117 GLU A N 1
ATOM 882 C CA . GLU A 1 117 ? -2.237 0.168 5.850 1.00 98.12 117 GLU A CA 1
ATOM 883 C C . GLU A 1 117 ? -3.532 0.729 5.252 1.00 98.12 117 GLU A C 1
ATOM 885 O O . GLU A 1 117 ? -4.522 0.905 5.968 1.00 98.12 117 GLU A O 1
ATOM 890 N N . LEU A 1 118 ? -3.542 1.022 3.948 1.00 98.06 118 LEU A N 1
ATOM 891 C CA . LEU A 1 118 ? -4.722 1.580 3.291 1.00 98.06 118 LEU A CA 1
ATOM 892 C C . LEU A 1 118 ? -5.879 0.577 3.299 1.00 98.06 118 LEU A C 1
ATOM 894 O O . LEU A 1 118 ? -7.025 0.965 3.533 1.00 98.06 118 LEU A O 1
ATOM 898 N N . GLN A 1 119 ? -5.585 -0.711 3.109 1.00 98.38 119 GLN A N 1
ATOM 899 C CA . GLN A 1 119 ? -6.585 -1.768 3.195 1.00 98.38 119 GLN A CA 1
ATOM 900 C C . GLN A 1 119 ? -7.243 -1.836 4.578 1.00 98.38 119 GLN A C 1
ATOM 902 O O . GLN A 1 119 ? -8.471 -1.894 4.652 1.00 98.38 119 GLN A O 1
ATOM 907 N N . ALA A 1 120 ? -6.465 -1.767 5.658 1.00 97.44 120 ALA A N 1
ATOM 908 C CA . ALA A 1 120 ? -6.986 -1.793 7.022 1.00 97.44 120 ALA A CA 1
ATOM 909 C C . ALA A 1 120 ? -7.759 -0.511 7.369 1.00 97.44 120 ALA A C 1
ATOM 911 O O . ALA A 1 120 ? -8.934 -0.562 7.742 1.00 97.44 120 ALA A O 1
ATOM 912 N N . ARG A 1 121 ? -7.138 0.666 7.190 1.00 95.62 121 ARG A N 1
ATOM 913 C CA . ARG A 1 121 ? -7.726 1.964 7.578 1.00 95.62 121 ARG A CA 1
ATOM 914 C C . ARG A 1 121 ? -9.031 2.267 6.846 1.00 95.62 121 ARG A C 1
ATOM 916 O O . ARG A 1 121 ? -9.949 2.817 7.448 1.00 95.62 121 ARG A O 1
ATOM 923 N N . TYR A 1 122 ? -9.128 1.881 5.574 1.00 95.31 122 TYR A N 1
ATOM 924 C CA . TYR A 1 122 ? -10.319 2.100 4.747 1.00 95.31 122 TYR A CA 1
ATOM 925 C C . TYR A 1 122 ? -11.205 0.849 4.628 1.00 95.31 122 TYR A C 1
ATOM 927 O O . TYR A 1 122 ? -12.156 0.830 3.840 1.00 95.31 122 TYR A O 1
ATOM 9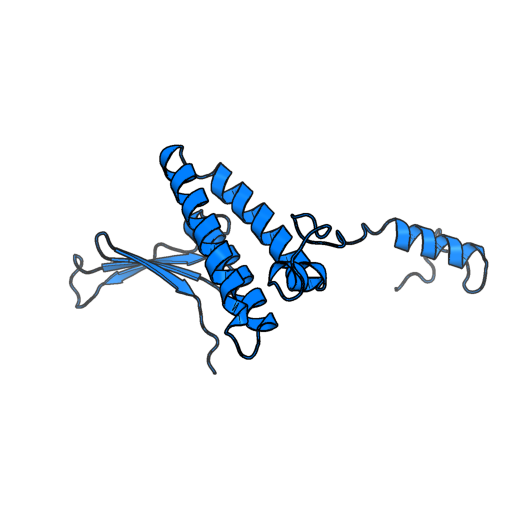35 N N . ARG A 1 123 ? -10.940 -0.200 5.423 1.00 95.69 123 ARG A N 1
ATOM 936 C CA . ARG A 1 123 ? -11.709 -1.458 5.441 1.00 95.69 123 ARG A CA 1
ATOM 937 C C . ARG A 1 123 ? -11.928 -2.022 4.028 1.00 95.69 123 ARG A C 1
ATOM 939 O O . ARG A 1 123 ? -13.061 -2.280 3.622 1.00 95.69 123 ARG A O 1
ATOM 946 N N . LEU A 1 124 ? -10.870 -2.080 3.221 1.00 96.62 124 LEU A N 1
ATOM 947 C CA . LEU A 1 124 ? -10.902 -2.580 1.835 1.00 96.62 124 LEU A CA 1
ATOM 948 C C . LEU A 1 124 ? -10.742 -4.104 1.757 1.00 96.62 124 LEU A C 1
ATOM 950 O O . LEU A 1 124 ? -10.819 -4.675 0.674 1.00 96.62 124 LEU A O 1
ATOM 954 N N . VAL A 1 125 ? -10.513 -4.745 2.899 1.00 97.50 125 VAL A N 1
ATOM 955 C CA . VAL A 1 125 ? -10.462 -6.196 3.072 1.00 97.50 125 VAL A CA 1
ATOM 956 C C . VAL A 1 125 ? -11.352 -6.592 4.253 1.00 97.50 125 VAL A C 1
ATOM 958 O O . VAL A 1 125 ? -11.655 -5.731 5.090 1.00 97.50 125 VAL A O 1
ATOM 961 N N . PRO A 1 126 ? -11.772 -7.867 4.346 1.00 97.50 126 PRO A N 1
ATOM 962 C CA . PRO A 1 126 ? -12.494 -8.365 5.508 1.00 97.50 126 PRO A CA 1
ATOM 963 C C . PRO A 1 126 ? -11.723 -8.113 6.805 1.00 97.50 126 PRO A C 1
ATOM 965 O O . PRO A 1 126 ? -10.496 -8.259 6.852 1.00 97.50 126 PRO A O 1
ATOM 968 N N . GLY A 1 127 ? -12.461 -7.750 7.852 1.00 95.69 127 GLY A N 1
ATOM 969 C CA . GLY A 1 127 ? -11.930 -7.624 9.199 1.00 95.69 127 GLY A CA 1
ATOM 970 C C . GLY A 1 127 ? -12.716 -8.461 10.203 1.00 95.69 127 GLY A C 1
ATOM 971 O O . GLY A 1 127 ? -13.918 -8.654 10.036 1.00 95.69 127 GLY A O 1
ATOM 972 N N . THR A 1 128 ? -12.028 -8.938 11.236 1.00 96.38 128 THR A N 1
ATOM 973 C CA . THR A 1 128 ? -12.583 -9.734 12.337 1.00 96.38 128 THR A CA 1
ATOM 974 C C . THR A 1 128 ? -12.521 -8.922 13.630 1.00 96.38 128 THR A C 1
ATOM 976 O O . THR A 1 128 ? -11.475 -8.359 13.963 1.00 96.38 128 THR A O 1
ATOM 979 N N . GLY A 1 129 ? -13.639 -8.857 14.354 1.00 92.62 129 GLY A N 1
ATOM 980 C CA . GLY A 1 129 ? -13.801 -8.071 15.579 1.00 92.62 129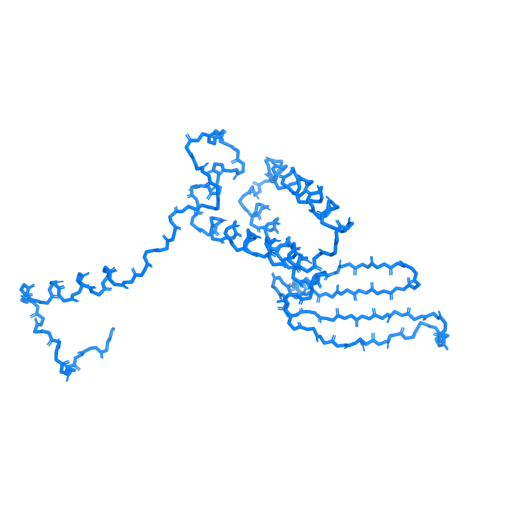 GLY A CA 1
ATOM 981 C C . GLY A 1 129 ? -14.988 -7.093 15.503 1.00 92.62 129 GLY A C 1
ATOM 982 O O . GLY A 1 129 ? -15.826 -7.230 14.610 1.00 92.62 129 GLY A O 1
ATOM 983 N N . PRO A 1 130 ? -15.057 -6.089 16.397 1.00 92.19 130 PRO A N 1
ATOM 984 C CA . PRO A 1 130 ? -14.049 -5.773 17.408 1.00 92.19 130 PRO A CA 1
ATOM 985 C C . PRO A 1 130 ? -13.897 -6.864 18.478 1.00 92.19 130 PRO A C 1
ATOM 987 O O . PRO A 1 130 ? -14.879 -7.470 18.893 1.00 92.19 130 PRO A O 1
ATOM 990 N N . VAL A 1 131 ? -12.659 -7.107 18.909 1.00 94.50 131 VAL A N 1
ATOM 991 C CA . VAL A 1 131 ? -12.332 -7.880 20.114 1.00 94.50 131 VAL A CA 1
ATOM 992 C C . VAL A 1 131 ? -11.940 -6.885 21.198 1.00 94.50 131 VAL A C 1
ATOM 994 O O . VAL A 1 131 ? -11.076 -6.040 20.962 1.00 94.50 131 VAL A O 1
ATOM 997 N N . THR A 1 132 ? -12.578 -6.980 22.358 1.00 94.50 132 THR A N 1
ATOM 998 C CA . THR A 1 132 ? -12.304 -6.111 23.505 1.00 94.50 132 THR A CA 1
ATOM 999 C C . THR A 1 132 ? -11.389 -6.824 24.490 1.00 94.50 132 THR A C 1
ATOM 1001 O O . THR A 1 132 ? -11.689 -7.931 24.936 1.00 94.50 132 THR A O 1
ATOM 1004 N N . TYR A 1 133 ? -10.286 -6.172 24.842 1.00 92.56 133 TYR A N 1
ATOM 1005 C CA . TYR A 1 133 ? -9.374 -6.579 25.904 1.00 92.56 133 TYR A CA 1
ATOM 1006 C C . TYR A 1 133 ? -9.542 -5.622 27.077 1.00 92.56 133 TYR A C 1
ATOM 1008 O O . TYR A 1 133 ? -9.319 -4.426 26.917 1.00 92.56 133 TYR A O 1
ATOM 1016 N N . VAL A 1 134 ? -9.924 -6.137 28.243 1.00 92.88 134 VAL A N 1
ATOM 1017 C CA . VAL A 1 134 ? -10.014 -5.344 29.476 1.00 92.88 134 VAL A CA 1
ATOM 1018 C C . VAL A 1 134 ? -8.653 -5.358 30.165 1.00 92.88 134 VAL A C 1
ATOM 1020 O O . VAL A 1 134 ? -8.114 -6.431 30.445 1.00 92.88 134 VAL A O 1
ATOM 1023 N N . CYS A 1 135 ? -8.097 -4.180 30.431 1.00 87.06 135 CYS A N 1
ATOM 1024 C CA . CYS A 1 135 ? -6.861 -4.010 31.184 1.00 87.06 135 CYS A CA 1
ATOM 1025 C C . CYS A 1 135 ? -7.178 -3.929 32.682 1.00 87.06 135 CYS A C 1
ATOM 1027 O O . CYS A 1 135 ? -8.143 -3.287 33.093 1.00 87.06 135 CYS A O 1
ATOM 1029 N N . ASP A 1 136 ? -6.387 -4.621 33.503 1.00 86.81 136 ASP A N 1
ATOM 1030 C CA . ASP A 1 136 ? -6.434 -4.552 34.972 1.00 86.81 136 ASP A CA 1
ATOM 1031 C C . ASP A 1 136 ? -7.825 -4.775 35.604 1.00 86.81 136 ASP A C 1
ATOM 1033 O O . ASP A 1 136 ? -8.118 -4.303 36.700 1.00 86.81 136 ASP A O 1
ATOM 1037 N N . GLY A 1 137 ? -8.711 -5.497 34.908 1.00 85.19 137 GLY A N 1
ATOM 1038 C CA . GLY A 1 137 ? -10.086 -5.742 35.353 1.00 85.19 137 GLY A CA 1
ATOM 1039 C C . GLY A 1 137 ? -10.979 -4.495 35.386 1.00 85.19 137 GLY A C 1
ATOM 1040 O O . GLY A 1 137 ? -12.094 -4.579 35.896 1.00 85.19 137 GLY A O 1
ATOM 1041 N N . ASN A 1 138 ? -10.523 -3.360 34.848 1.00 85.50 138 ASN A N 1
ATOM 1042 C CA . ASN A 1 138 ? -11.281 -2.119 34.773 1.00 85.50 138 ASN A CA 1
ATOM 1043 C C . ASN A 1 138 ? -11.967 -1.994 33.401 1.00 85.50 138 ASN A C 1
ATOM 1045 O O . ASN A 1 138 ? -11.285 -1.735 32.413 1.00 85.50 138 ASN A O 1
ATOM 1049 N N . PRO A 1 139 ? -13.306 -2.088 33.309 1.00 81.88 139 PRO A N 1
ATOM 1050 C CA . PRO A 1 139 ? -14.012 -1.977 32.032 1.00 81.88 139 PRO A CA 1
ATOM 1051 C C . PRO A 1 139 ? -13.835 -0.627 31.323 1.00 81.88 139 PRO A C 1
ATOM 1053 O O . PRO A 1 139 ? -14.046 -0.546 30.120 1.00 81.88 139 PRO A O 1
ATOM 1056 N N . ALA A 1 140 ? -13.465 0.434 32.049 1.00 83.75 140 ALA A N 1
ATOM 1057 C CA . ALA A 1 140 ? -13.163 1.734 31.450 1.00 83.75 140 ALA A CA 1
ATOM 1058 C C . ALA A 1 140 ? -11.761 1.789 30.817 1.00 83.75 140 ALA A C 1
ATOM 1060 O O . ALA A 1 140 ? -11.479 2.698 30.037 1.00 83.75 140 ALA A O 1
ATOM 1061 N N . ASP A 1 141 ? -10.885 0.837 31.148 1.00 89.50 141 ASP A N 1
ATOM 1062 C CA . ASP A 1 141 ? -9.566 0.697 30.548 1.00 89.50 14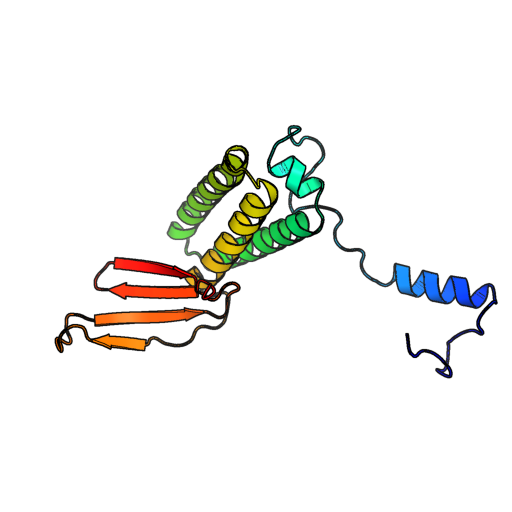1 ASP A CA 1
ATOM 1063 C C . ASP A 1 141 ? -9.557 -0.495 29.589 1.00 89.50 141 ASP A C 1
ATOM 1065 O O . ASP A 1 141 ? -9.143 -1.605 29.921 1.00 89.50 141 ASP A O 1
ATOM 1069 N N . GLU A 1 142 ? -10.075 -0.265 28.385 1.00 92.75 142 GLU A N 1
ATOM 1070 C CA . GLU A 1 142 ? -10.188 -1.291 27.355 1.00 92.75 142 GLU A CA 1
ATOM 1071 C C . GLU A 1 142 ? -9.356 -0.982 26.107 1.00 92.75 142 GLU A C 1
ATOM 1073 O O . GLU A 1 142 ? -9.184 0.167 25.688 1.00 92.75 142 GLU A O 1
ATOM 1078 N N . VAL A 1 143 ? -8.877 -2.048 25.467 1.00 94.62 143 VAL A N 1
ATOM 1079 C CA . VAL A 1 143 ? -8.310 -2.012 24.121 1.00 94.62 143 VAL A CA 1
ATOM 1080 C C . VAL A 1 143 ? -9.253 -2.733 23.174 1.00 94.62 143 VAL A C 1
ATOM 1082 O O . VAL A 1 143 ? -9.493 -3.932 23.297 1.00 94.62 143 VAL A O 1
ATOM 1085 N N . VAL A 1 144 ? -9.748 -2.010 22.176 1.00 95.62 144 VAL A N 1
ATOM 1086 C CA . VAL A 1 144 ? -10.639 -2.543 21.147 1.00 95.62 144 VAL A CA 1
ATOM 1087 C C . VAL A 1 144 ? -9.841 -2.793 19.873 1.00 95.62 144 VAL A C 1
ATOM 1089 O O . VAL A 1 144 ? -9.405 -1.854 19.201 1.00 95.62 144 VAL A O 1
ATOM 1092 N N . ALA A 1 145 ? -9.652 -4.061 19.517 1.00 96.62 145 ALA A N 1
ATOM 1093 C CA . ALA A 1 145 ? -8.885 -4.472 18.348 1.00 96.62 145 ALA A CA 1
ATOM 1094 C C . ALA A 1 145 ? -9.791 -4.925 17.197 1.00 96.62 145 ALA A C 1
ATOM 1096 O O . ALA A 1 145 ? -10.759 -5.657 17.383 1.00 96.62 145 ALA A O 1
ATOM 1097 N N . THR A 1 146 ? -9.466 -4.523 15.971 1.00 97.88 146 THR A N 1
ATOM 1098 C CA . THR A 1 146 ? -10.030 -5.106 14.744 1.00 97.88 146 THR A CA 1
ATOM 1099 C C . THR A 1 146 ? -8.895 -5.663 13.900 1.00 97.88 146 THR A C 1
ATOM 1101 O O . THR A 1 146 ? -7.984 -4.919 13.543 1.00 97.88 146 THR A O 1
ATOM 1104 N N . TYR A 1 147 ? -8.955 -6.948 13.570 1.00 97.56 147 TYR A N 1
ATOM 1105 C CA . TYR A 1 147 ? -7.968 -7.644 12.743 1.00 97.56 147 TYR A CA 1
ATOM 1106 C C . TYR A 1 147 ? -8.373 -7.569 11.276 1.00 97.56 147 TYR A C 1
ATOM 1108 O O . TYR A 1 147 ? -9.561 -7.633 10.984 1.00 97.56 147 TYR A O 1
ATOM 1116 N N . PHE A 1 148 ? -7.421 -7.468 10.353 1.00 97.88 148 PHE A N 1
ATOM 1117 C CA . PHE A 1 148 ? -7.678 -7.373 8.916 1.00 97.88 148 PHE A CA 1
ATOM 1118 C C . PHE A 1 148 ? -6.873 -8.409 8.139 1.00 97.88 148 PHE A C 1
ATOM 1120 O O . PHE A 1 148 ? -5.690 -8.627 8.400 1.00 97.88 148 PHE A O 1
ATOM 1127 N N . GLN A 1 149 ? -7.519 -9.001 7.134 1.00 97.12 149 GLN A N 1
ATOM 1128 C CA . GLN A 1 149 ? -6.924 -9.978 6.216 1.00 97.12 149 GLN A CA 1
ATOM 1129 C C . GLN A 1 149 ? -6.042 -9.283 5.157 1.00 97.12 149 GLN A C 1
ATOM 1131 O O . GLN A 1 149 ? -6.297 -9.364 3.955 1.00 97.12 149 GLN A O 1
ATOM 1136 N N . THR A 1 150 ? -5.049 -8.515 5.608 1.00 97.75 150 THR A N 1
ATOM 1137 C CA . THR A 1 150 ? -4.012 -7.894 4.770 1.00 97.75 150 THR A CA 1
ATOM 1138 C C . THR A 1 150 ? -2.778 -8.788 4.679 1.00 97.75 150 THR A C 1
ATOM 1140 O O . THR A 1 150 ? -2.673 -9.786 5.386 1.00 97.75 150 THR A O 1
ATOM 1143 N N . ASP A 1 151 ? -1.824 -8.402 3.835 1.00 95.50 151 ASP A N 1
ATOM 1144 C CA . ASP A 1 151 ? -0.521 -9.059 3.733 1.00 95.50 151 ASP A CA 1
ATOM 1145 C C . ASP A 1 151 ? 0.611 -8.017 3.887 1.00 95.50 151 ASP A C 1
ATOM 1147 O O . ASP A 1 151 ? 0.725 -7.139 3.022 1.00 95.50 151 ASP A O 1
ATOM 1151 N N . PRO A 1 152 ? 1.393 -8.043 4.987 1.00 96.00 152 PRO A N 1
ATOM 1152 C CA . PRO A 1 152 ? 1.227 -8.934 6.139 1.00 96.00 152 PRO A CA 1
ATOM 1153 C C . PRO A 1 152 ? -0.078 -8.629 6.901 1.00 96.00 152 PRO A C 1
ATOM 1155 O O . PRO A 1 152 ? -0.636 -7.532 6.748 1.00 96.00 152 PRO A O 1
ATOM 1158 N N . PRO A 1 153 ? -0.583 -9.565 7.728 1.00 97.25 153 PRO A N 1
ATOM 1159 C CA . PRO A 1 153 ? -1.774 -9.337 8.539 1.00 97.25 153 PRO A CA 1
ATOM 1160 C C . PRO A 1 153 ? -1.629 -8.094 9.412 1.00 97.25 153 PRO A C 1
ATOM 1162 O O . PRO A 1 153 ? -0.566 -7.834 9.979 1.00 97.25 153 PRO A O 1
ATOM 1165 N N . THR A 1 154 ? -2.702 -7.318 9.523 1.00 98.06 154 THR A N 1
ATOM 1166 C CA . THR A 1 154 ? -2.720 -6.089 10.322 1.00 98.06 154 THR A CA 1
ATOM 1167 C C . THR A 1 154 ? -3.832 -6.115 11.349 1.00 98.06 154 THR A C 1
ATOM 1169 O O . THR A 1 154 ? -4.833 -6.816 11.203 1.00 98.06 154 THR A O 1
ATOM 1172 N N . LEU A 1 155 ? -3.672 -5.306 12.390 1.00 97.19 155 LEU A N 1
ATOM 1173 C CA . LEU A 1 155 ? -4.750 -4.975 13.307 1.00 97.19 155 LEU A CA 1
ATOM 1174 C C . LEU A 1 155 ? -4.766 -3.476 13.582 1.00 97.19 155 LEU A C 1
ATOM 1176 O O . LEU A 1 155 ? -3.733 -2.805 13.557 1.00 97.19 155 LEU A O 1
ATOM 1180 N N . ILE A 1 156 ? -5.956 -2.955 13.851 1.00 97.62 156 ILE A N 1
ATOM 1181 C CA . ILE A 1 156 ? -6.157 -1.608 14.367 1.00 97.62 156 ILE A CA 1
ATOM 1182 C C . ILE A 1 156 ? -6.616 -1.735 15.815 1.00 97.62 156 ILE A C 1
ATOM 1184 O O . ILE A 1 156 ? -7.723 -2.216 16.057 1.00 97.62 156 ILE A O 1
ATOM 1188 N N . ALA A 1 157 ? -5.778 -1.288 16.747 1.00 96.38 157 ALA A N 1
ATOM 1189 C CA . ALA A 1 157 ? -6.082 -1.219 18.172 1.00 96.38 157 ALA A CA 1
ATOM 1190 C C . ALA A 1 157 ? -6.505 0.204 18.550 1.00 96.38 157 ALA A C 1
ATOM 1192 O O . ALA A 1 157 ? -5.854 1.169 18.139 1.00 96.38 157 ALA A O 1
ATOM 1193 N N . ARG A 1 158 ? -7.587 0.334 19.320 1.00 95.44 158 ARG A N 1
ATOM 1194 C CA . ARG A 1 158 ? -8.072 1.599 19.890 1.00 95.44 158 ARG A CA 1
ATOM 1195 C C . ARG A 1 158 ? -8.062 1.525 21.410 1.00 95.44 158 ARG A C 1
ATOM 1197 O O . ARG A 1 158 ? -8.477 0.506 21.947 1.00 95.44 158 ARG A O 1
ATOM 1204 N N . ARG A 1 159 ? -7.611 2.590 22.070 1.00 93.81 159 ARG A N 1
ATOM 1205 C CA . ARG A 1 159 ? -7.657 2.773 23.531 1.00 93.81 159 ARG A CA 1
ATOM 1206 C C . ARG A 1 159 ? -7.921 4.253 23.799 1.00 93.81 159 ARG A C 1
ATOM 1208 O O . ARG A 1 159 ? -7.100 5.087 23.411 1.00 93.81 159 ARG A O 1
ATOM 1215 N N . GLY A 1 160 ? -9.068 4.581 24.393 1.00 88.88 160 GLY A N 1
ATOM 1216 C CA . GLY A 1 160 ? -9.557 5.965 24.460 1.00 88.88 160 GLY A CA 1
ATOM 1217 C C . GLY A 1 160 ? -9.639 6.607 23.066 1.00 88.88 160 GLY A C 1
ATOM 1218 O O . GLY A 1 160 ? -10.078 5.967 22.110 1.00 88.88 160 GLY A O 1
ATOM 1219 N N . ASP A 1 161 ? -9.136 7.835 22.932 1.00 88.25 161 ASP A N 1
ATOM 1220 C CA . ASP A 1 161 ? -9.062 8.553 21.645 1.00 88.25 161 ASP A CA 1
ATOM 1221 C C . ASP A 1 161 ? -7.886 8.103 20.754 1.00 88.25 161 ASP A C 1
ATOM 1223 O O . ASP A 1 161 ? -7.751 8.525 19.602 1.00 88.25 161 ASP A O 1
ATOM 1227 N N . GLY A 1 162 ? -7.009 7.242 21.278 1.00 91.25 162 GLY A N 1
ATOM 1228 C CA . GLY A 1 162 ? -5.840 6.738 20.573 1.00 91.25 162 GLY A CA 1
ATOM 1229 C C . GLY A 1 162 ? -6.171 5.583 19.630 1.00 91.25 162 GLY A C 1
ATOM 1230 O O . GLY A 1 162 ? -6.955 4.689 19.953 1.00 91.25 162 GLY A O 1
ATOM 1231 N N . GLN A 1 163 ? -5.501 5.548 18.475 1.00 94.56 163 GLN A N 1
ATOM 1232 C CA . GLN A 1 163 ? -5.531 4.408 17.560 1.00 94.56 163 GLN A CA 1
ATOM 1233 C C . GLN A 1 163 ? -4.126 4.080 17.042 1.00 94.56 163 GLN A C 1
ATOM 1235 O O . GLN A 1 163 ? -3.397 4.971 16.614 1.00 94.56 163 GLN A O 1
ATOM 1240 N N . SER A 1 164 ? -3.781 2.792 16.993 1.00 95.56 164 SER A N 1
ATOM 1241 C CA . SER A 1 164 ? -2.541 2.283 16.395 1.00 95.56 164 SER A CA 1
ATOM 1242 C C . SER A 1 164 ? -2.823 1.224 15.331 1.00 95.56 164 SER A C 1
ATOM 1244 O O . SER A 1 164 ? -3.643 0.330 15.537 1.00 95.56 164 SER A O 1
ATOM 1246 N N . LEU A 1 165 ? -2.138 1.325 14.189 1.00 96.56 165 LEU A N 1
ATOM 1247 C CA . LEU A 1 165 ? -2.055 0.254 13.194 1.00 96.56 165 LEU A CA 1
ATOM 1248 C C . LEU A 1 165 ? -0.830 -0.599 13.518 1.00 96.56 165 LEU A C 1
ATOM 1250 O O . LEU A 1 165 ? 0.278 -0.071 13.597 1.00 96.56 165 LEU A O 1
ATOM 1254 N N . MET A 1 166 ? -1.021 -1.903 13.665 1.00 95.94 166 MET A N 1
ATOM 1255 C CA . MET A 1 166 ? 0.051 -2.850 13.957 1.00 95.94 166 MET A CA 1
ATOM 1256 C C . MET A 1 166 ? 0.105 -3.908 12.853 1.00 95.94 166 MET A C 1
ATOM 1258 O O . MET A 1 166 ? -0.926 -4.283 12.291 1.00 95.94 166 MET A O 1
ATOM 1262 N N . PHE A 1 167 ? 1.312 -4.368 12.536 1.00 96.06 167 PHE A N 1
ATOM 1263 C CA . PHE A 1 167 ? 1.576 -5.409 11.544 1.00 96.06 167 PHE A CA 1
ATOM 1264 C C . PHE A 1 167 ? 2.048 -6.664 12.269 1.00 96.06 167 PHE A C 1
ATOM 1266 O O . PHE A 1 167 ? 2.868 -6.565 13.182 1.00 96.06 167 PHE A O 1
ATOM 1273 N N . LEU A 1 168 ? 1.571 -7.833 11.851 1.00 91.81 168 LEU A N 1
ATOM 1274 C C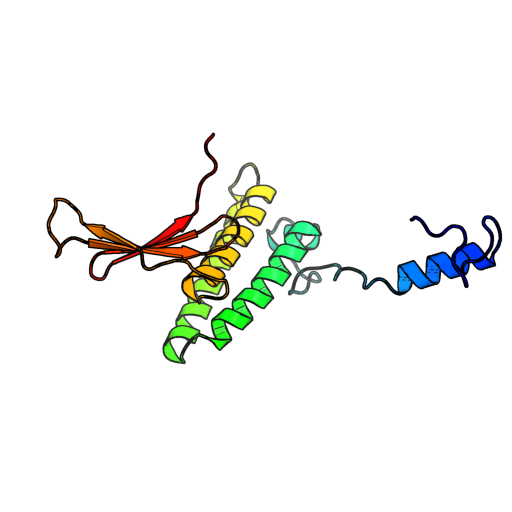A . LEU A 1 168 ? 2.104 -9.096 12.340 1.00 91.81 168 LEU A CA 1
ATOM 1275 C C . LEU A 1 168 ? 3.552 -9.244 11.858 1.00 91.81 168 LEU A C 1
ATOM 1277 O O . LEU A 1 168 ? 3.817 -9.193 10.656 1.00 91.81 168 LEU A O 1
ATOM 1281 N N . GLN A 1 169 ? 4.483 -9.420 12.792 1.00 82.62 169 GLN A N 1
ATOM 1282 C CA . GLN A 1 169 ? 5.861 -9.777 12.470 1.00 82.62 169 GLN A CA 1
ATOM 1283 C C . GLN A 1 169 ? 6.002 -11.304 12.483 1.00 82.62 169 GLN A C 1
ATOM 1285 O O . GLN A 1 169 ? 5.484 -11.938 13.407 1.00 82.62 169 GLN A O 1
ATOM 1290 N N . PRO A 1 170 ? 6.685 -11.907 11.494 1.00 71.31 170 PRO A N 1
ATOM 1291 C CA . PRO A 1 170 ? 7.080 -13.306 11.577 1.00 71.31 170 PRO A CA 1
ATOM 1292 C C . PRO A 1 170 ? 7.890 -13.543 12.854 1.00 71.31 170 PRO A C 1
ATOM 1294 O O . PRO A 1 170 ? 8.758 -12.737 13.195 1.00 71.31 170 PRO A O 1
ATOM 1297 N N . SER A 1 171 ? 7.602 -14.637 13.556 1.00 64.56 171 SER A N 1
ATOM 1298 C CA . SER A 1 171 ? 8.485 -15.148 14.604 1.00 64.56 171 SER A CA 1
ATOM 1299 C C . SER A 1 171 ? 9.805 -15.535 13.936 1.00 64.56 171 SER A C 1
ATOM 1301 O O . SER A 1 171 ? 9.777 -16.283 12.958 1.00 64.56 171 SER A O 1
ATOM 1303 N N . GLY A 1 172 ? 10.914 -14.953 14.393 1.00 45.81 172 GLY A N 1
ATOM 1304 C CA . GLY A 1 172 ? 12.257 -15.319 13.932 1.00 45.81 172 GLY A CA 1
ATOM 1305 C C . GLY A 1 172 ? 12.661 -16.722 14.355 1.00 45.81 172 GLY A C 1
ATOM 1306 O O . GLY A 1 172 ? 12.053 -17.243 15.319 1.00 45.81 172 GLY A O 1
#

Radius of gyration: 22.74 Å; chains: 1; bounding box: 37×52×74 Å

Secondary structure (DSSP, 8-state):
---TT-TTPPPTTSHHHHHHHHHHHHHSPPP-SS-SS-GGGPPTTSHHHHHHH-HHHHHHHHHHHHHHHHHHHHS-HHHHHHHHHHHHHHHHHHHGGGGSSSHHHHHHHHHHHHHHHHHHHTT-S-EEEEEEEESTT-TTSEEEEEEE--SS-EEEEEETTEEEEEEPPPP-

Foldseek 3Di:
DPCPPDPPADDPPDPVNVVVVVVVVVVPPDPPLFAPDDPPDDDPPWLRVVRGVDPLSRVLRNLLVVLLVLLCVQDDPVVNVVSVVVVVVLVVVLRVLSVPPPSPVSNVCSSQVSSQVSCAVSVVFDKDDQDWDAPPPDPLFIWGKIWGPGVQTWIWIDTPPDIDIDGDDDDD